Protein AF-A0A5K0WAB4-F1 (afdb_monomer)

pLDDT: mean 80.91, std 17.09, range [36.56, 95.12]

Nearest PDB structures (foldseek):
  1cnt-assembly2_3  TM=6.690E-01  e=6.368E+00  Homo sapiens

Mean predicted aligned error: 9.85 Å

Organism: NCBI:txid210225

Radius of gyration: 16.46 Å; Cα contacts (8 Å, |Δi|>4): 38; chains: 1; bounding box: 35×26×42 Å

Foldseek 3Di:
DPVVVVVLVVLLVQLVVLVVQCPPPVCVVVVSPVVSVVSVVVSVVVVVVVLVVCVVVVHDPDDPPPPPDDDDD

Sequence (73 aa):
TQPSKDRSCTAAAAADLLTELNQLPQLSSLGLHKSAEALNDTLESLLDALTGRRIRTGRSIARTIRASSCHKF

Structure (mmCIF, N/CA/C/O backbone):
data_AF-A0A5K0WAB4-F1
#
_entry.id   AF-A0A5K0WAB4-F1
#
loop_
_atom_site.group_PDB
_atom_site.id
_atom_site.type_symbol
_atom_site.label_atom_id
_atom_site.label_alt_id
_atom_site.label_comp_id
_atom_site.label_asym_id
_atom_site.label_entity_id
_atom_site.label_seq_id
_atom_site.pdbx_PDB_ins_code
_atom_site.Cartn_x
_atom_site.Cartn_y
_atom_site.Cartn_z
_atom_site.occupancy
_atom_site.B_iso_or_equiv
_atom_site.auth_seq_id
_atom_site.auth_comp_id
_atom_site.auth_asym_id
_atom_site.auth_atom_id
_atom_site.pdbx_PDB_model_num
ATOM 1 N N . THR A 1 1 ? 4.652 18.626 -4.212 1.00 51.69 1 THR A N 1
ATOM 2 C CA . THR A 1 1 ? 4.767 17.152 -4.230 1.00 51.69 1 THR A CA 1
ATOM 3 C C . THR A 1 1 ? 4.156 16.611 -5.517 1.00 51.69 1 THR A C 1
ATOM 5 O O . THR A 1 1 ? 3.381 17.324 -6.143 1.00 51.69 1 THR A O 1
ATOM 8 N N . GLN A 1 2 ? 4.551 15.425 -6.001 1.00 61.19 2 GLN A N 1
ATOM 9 C CA . GLN A 1 2 ? 3.877 14.813 -7.159 1.00 61.19 2 GLN A CA 1
ATOM 10 C C . GLN A 1 2 ? 2.633 14.061 -6.656 1.00 61.19 2 GLN A C 1
ATOM 12 O O . GLN A 1 2 ? 2.809 13.136 -5.865 1.00 61.19 2 GLN A O 1
ATOM 17 N N . PRO A 1 3 ? 1.414 14.374 -7.136 1.00 65.81 3 PRO A N 1
ATOM 18 C CA . PRO A 1 3 ? 0.171 13.812 -6.596 1.00 65.81 3 PRO A CA 1
ATOM 19 C C . PRO A 1 3 ? 0.105 12.279 -6.584 1.00 65.81 3 PRO A C 1
ATOM 21 O O . PRO A 1 3 ? -0.521 11.693 -5.708 1.00 65.81 3 PRO A O 1
ATOM 24 N N . SER A 1 4 ? 0.762 11.605 -7.536 1.00 62.69 4 SER A N 1
ATOM 25 C CA . SER A 1 4 ? 0.833 10.138 -7.552 1.00 62.69 4 SER A CA 1
ATOM 26 C C . SER A 1 4 ? 1.635 9.575 -6.379 1.00 62.69 4 SER A C 1
ATOM 28 O O . SER A 1 4 ? 1.283 8.533 -5.843 1.00 62.69 4 SER A O 1
ATOM 30 N N . LYS A 1 5 ? 2.692 10.278 -5.963 1.00 71.06 5 LYS A N 1
ATOM 31 C CA . LYS A 1 5 ? 3.548 9.888 -4.843 1.00 71.06 5 LYS A CA 1
ATOM 32 C C . LYS A 1 5 ? 2.837 10.098 -3.510 1.00 71.06 5 LYS A C 1
ATOM 34 O O . LYS A 1 5 ? 2.943 9.247 -2.637 1.00 71.06 5 LYS A O 1
ATOM 39 N N . ASP A 1 6 ? 2.078 11.186 -3.399 1.00 80.38 6 ASP A N 1
ATOM 40 C CA . ASP A 1 6 ? 1.282 11.475 -2.206 1.00 80.38 6 ASP A CA 1
ATOM 41 C C . ASP A 1 6 ? 0.204 10.403 -2.011 1.00 80.38 6 ASP A C 1
ATOM 43 O O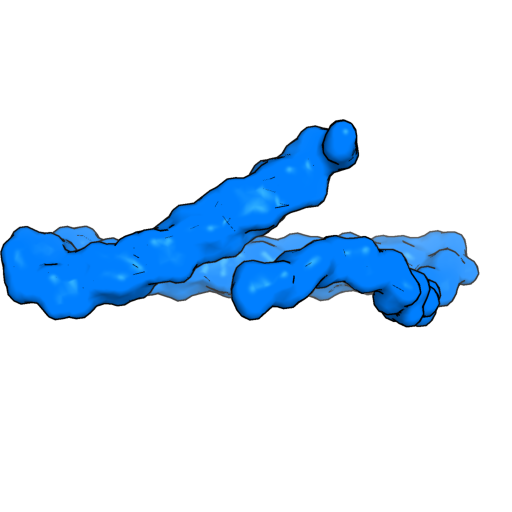 . ASP A 1 6 ? 0.078 9.867 -0.919 1.00 80.38 6 ASP A O 1
ATOM 47 N N . ARG A 1 7 ? -0.479 9.981 -3.087 1.00 76.62 7 ARG A N 1
ATOM 48 C CA . ARG A 1 7 ? -1.465 8.886 -3.035 1.00 76.62 7 ARG A CA 1
ATOM 49 C C . ARG A 1 7 ? -0.858 7.546 -2.616 1.00 76.62 7 ARG A C 1
ATOM 51 O O . ARG A 1 7 ? -1.448 6.871 -1.781 1.00 76.62 7 ARG A O 1
ATOM 58 N N . SER A 1 8 ? 0.303 7.163 -3.156 1.00 83.38 8 SER A N 1
ATOM 59 C CA . SER A 1 8 ? 0.985 5.927 -2.738 1.00 83.38 8 SER A CA 1
ATOM 60 C C . SER A 1 8 ? 1.450 5.988 -1.279 1.00 83.38 8 SER A C 1
ATOM 62 O O . SER A 1 8 ? 1.322 4.996 -0.572 1.00 83.38 8 SER A O 1
ATOM 64 N N . CYS A 1 9 ? 1.926 7.145 -0.800 1.00 85.75 9 CYS A N 1
ATOM 65 C CA . CYS A 1 9 ? 2.255 7.342 0.617 1.00 85.75 9 CYS A CA 1
ATOM 66 C C . CYS A 1 9 ? 1.016 7.278 1.518 1.00 85.75 9 CYS A C 1
ATOM 68 O O . CYS A 1 9 ? 1.074 6.657 2.572 1.00 85.75 9 CYS A O 1
ATOM 70 N N . THR A 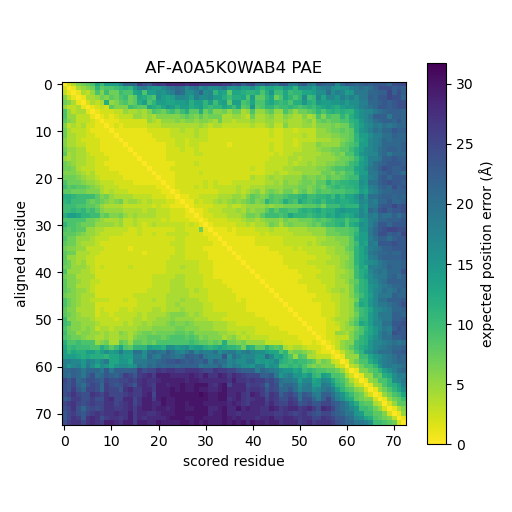1 10 ? -0.104 7.883 1.112 1.00 91.62 10 THR A N 1
ATOM 71 C CA . THR A 1 10 ? -1.368 7.796 1.856 1.00 91.62 10 THR A CA 1
ATOM 72 C C . THR A 1 10 ? -1.890 6.363 1.905 1.00 91.62 10 THR A C 1
ATOM 74 O O . THR A 1 10 ? -2.342 5.928 2.956 1.00 91.62 10 THR A O 1
ATOM 77 N N . ALA A 1 11 ? -1.807 5.616 0.801 1.00 90.81 11 ALA A N 1
ATOM 78 C CA . ALA A 1 11 ? -2.215 4.214 0.761 1.00 90.81 11 ALA A CA 1
ATOM 79 C C . ALA A 1 11 ? -1.330 3.325 1.650 1.00 90.81 11 ALA A C 1
ATOM 81 O O . ALA A 1 11 ? -1.864 2.494 2.376 1.00 90.81 11 ALA A O 1
ATOM 82 N N . ALA A 1 12 ? -0.01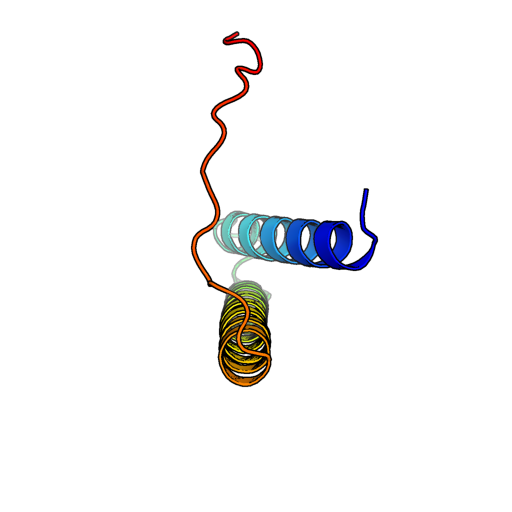0 3.544 1.649 1.00 90.44 12 ALA A N 1
ATOM 83 C CA . ALA A 1 12 ? 0.911 2.835 2.539 1.00 90.44 12 ALA A CA 1
ATOM 84 C C . ALA A 1 12 ? 0.597 3.127 4.016 1.00 90.44 12 ALA A C 1
ATOM 86 O O . ALA A 1 12 ? 0.381 2.206 4.793 1.00 90.44 12 ALA A O 1
ATOM 87 N N . ALA A 1 13 ? 0.440 4.406 4.377 1.00 93.75 13 ALA A N 1
ATOM 88 C CA . ALA A 1 13 ? 0.061 4.793 5.735 1.00 93.75 13 ALA A CA 1
ATOM 89 C C . ALA A 1 13 ? -1.304 4.213 6.157 1.00 93.75 13 ALA A C 1
ATOM 91 O O . ALA A 1 13 ? -1.496 3.854 7.315 1.00 93.75 13 ALA A O 1
ATOM 92 N N . ALA A 1 14 ? -2.260 4.097 5.229 1.00 94.25 14 ALA A N 1
ATOM 93 C CA . ALA A 1 14 ? -3.546 3.463 5.501 1.00 94.25 14 ALA A CA 1
ATOM 94 C C . ALA A 1 14 ? -3.414 1.950 5.755 1.00 94.25 14 ALA A C 1
ATOM 96 O O . ALA A 1 14 ? -4.091 1.436 6.642 1.00 94.25 14 ALA A O 1
ATOM 97 N N . ALA A 1 15 ? -2.552 1.244 5.014 1.00 92.88 15 ALA A N 1
ATOM 98 C CA . ALA A 1 15 ? -2.292 -0.181 5.230 1.00 92.88 15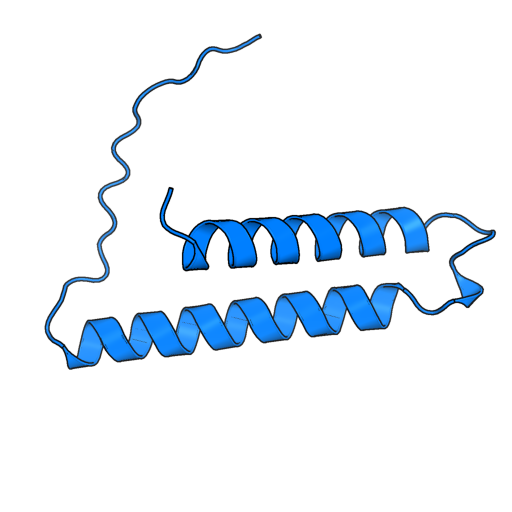 ALA A CA 1
ATOM 99 C C . ALA A 1 15 ? -1.675 -0.445 6.617 1.00 92.88 15 ALA A C 1
ATOM 101 O O . ALA A 1 15 ? -2.117 -1.355 7.327 1.00 92.88 15 ALA A O 1
ATOM 102 N N . ASP A 1 16 ? -0.729 0.399 7.036 1.00 90.75 16 ASP A N 1
ATOM 103 C CA . ASP A 1 16 ? -0.117 0.334 8.369 1.00 90.75 16 ASP A CA 1
ATOM 104 C C . ASP A 1 16 ? -1.170 0.557 9.468 1.00 90.75 16 ASP A C 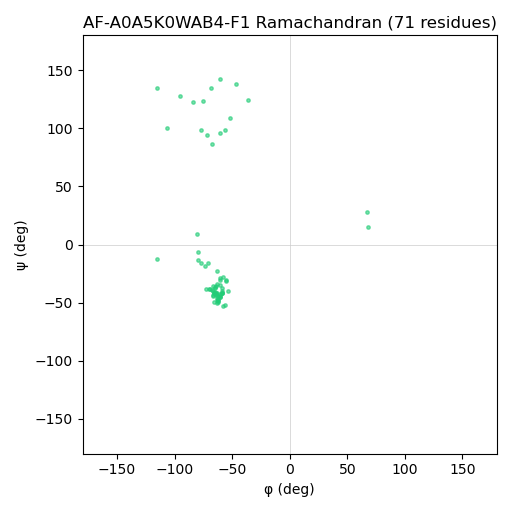1
ATOM 106 O O . ASP A 1 16 ? -1.335 -0.281 10.357 1.00 90.75 16 ASP A O 1
ATOM 110 N N . LEU A 1 17 ? -1.982 1.617 9.350 1.00 95.12 17 LEU A N 1
ATOM 111 C CA . LEU A 1 17 ? -3.062 1.910 10.301 1.00 95.12 17 LEU A CA 1
ATOM 112 C C . LEU A 1 17 ? -4.090 0.775 10.397 1.00 95.12 17 LEU A C 1
ATOM 114 O O . LEU A 1 17 ? -4.535 0.434 11.489 1.00 95.12 17 LEU A O 1
ATOM 118 N N . LEU A 1 18 ? -4.482 0.166 9.276 1.00 93.69 18 LEU A N 1
ATOM 119 C CA . LEU A 1 18 ? -5.418 -0.964 9.276 1.00 93.69 18 LEU A CA 1
ATOM 120 C C . LEU A 1 18 ? -4.839 -2.189 9.993 1.00 93.69 18 LEU A C 1
ATOM 122 O O . LEU A 1 18 ? -5.576 -2.903 10.677 1.00 93.69 18 LEU A O 1
ATOM 126 N N . THR A 1 19 ? -3.530 -2.408 9.872 1.00 91.06 19 THR A N 1
ATOM 127 C CA . THR A 1 19 ? -2.819 -3.481 10.575 1.00 91.06 19 THR A CA 1
ATOM 128 C C . THR A 1 19 ? -2.809 -3.237 12.081 1.00 91.06 19 THR A C 1
ATOM 130 O O . THR A 1 19 ? -3.113 -4.154 12.845 1.00 91.06 19 THR A O 1
ATOM 133 N N . GLU A 1 20 ? -2.535 -2.005 12.515 1.00 93.44 20 GLU A N 1
ATOM 134 C CA . GLU A 1 20 ? -2.589 -1.609 13.928 1.00 93.44 20 GLU A CA 1
ATOM 135 C C . GLU A 1 20 ? -4.007 -1.745 14.501 1.00 93.44 20 GLU A C 1
ATOM 137 O O . GLU A 1 20 ? -4.204 -2.358 15.551 1.00 93.44 20 GLU A O 1
ATOM 142 N N . LEU A 1 21 ? -5.024 -1.251 13.788 1.00 94.06 21 LEU A N 1
ATOM 143 C CA . LEU A 1 21 ? -6.419 -1.338 14.228 1.00 94.06 21 LEU A CA 1
ATOM 144 C C . LEU A 1 21 ? -6.904 -2.785 14.336 1.00 94.06 21 LEU A C 1
ATOM 146 O O . LEU A 1 21 ? -7.677 -3.097 15.238 1.00 94.06 21 LEU A O 1
ATOM 150 N N . ASN A 1 22 ? -6.435 -3.684 13.469 1.00 92.00 22 ASN A N 1
ATOM 151 C CA . ASN A 1 22 ? -6.783 -5.103 13.538 1.00 92.00 22 ASN A CA 1
ATOM 152 C C . ASN A 1 22 ? -6.303 -5.778 14.839 1.00 92.00 22 ASN A C 1
ATOM 154 O O . ASN A 1 22 ? -6.869 -6.793 15.240 1.00 92.00 22 ASN A O 1
ATOM 158 N N . GLN A 1 23 ? -5.282 -5.232 15.510 1.00 90.81 23 GLN A N 1
ATOM 159 C CA . GLN A 1 23 ? -4.789 -5.745 16.795 1.00 90.81 23 GLN A CA 1
ATOM 160 C C . GLN A 1 23 ? -5.697 -5.358 17.970 1.00 90.81 23 GLN A C 1
ATOM 162 O O . GLN A 1 23 ? -5.609 -5.958 19.042 1.00 90.81 23 GLN A O 1
ATOM 167 N N . LEU A 1 24 ? -6.593 -4.383 17.785 1.00 94.06 24 LEU A N 1
ATOM 168 C CA . LEU A 1 24 ? -7.549 -3.988 18.811 1.00 94.06 24 LEU A CA 1
ATOM 169 C C . LEU A 1 24 ? -8.673 -5.035 18.898 1.00 94.06 24 LEU A C 1
ATOM 171 O O . LEU A 1 24 ? -9.372 -5.256 17.907 1.00 94.06 24 LEU A O 1
ATOM 175 N N . PRO A 1 25 ? -8.927 -5.642 20.075 1.00 88.50 25 PRO A N 1
ATOM 176 C CA . PRO A 1 25 ? -9.916 -6.717 20.224 1.00 88.50 25 PRO A CA 1
ATOM 177 C C . PRO A 1 25 ? -11.326 -6.348 19.745 1.00 88.50 25 PRO A C 1
ATOM 179 O O . PRO A 1 25 ? -12.052 -7.196 19.241 1.00 88.50 25 PRO A O 1
ATOM 182 N N . GLN A 1 26 ? -11.703 -5.074 19.871 1.00 92.19 26 GLN A N 1
ATOM 183 C CA . GLN A 1 26 ? -12.991 -4.546 19.410 1.00 92.19 26 GLN A CA 1
ATOM 184 C C . GLN A 1 26 ? -13.115 -4.385 17.886 1.00 92.19 26 GLN A C 1
ATOM 186 O O . GLN A 1 26 ? -14.230 -4.272 17.384 1.00 92.19 26 GLN A O 1
ATOM 191 N N . LEU A 1 27 ? -12.000 -4.360 17.152 1.00 88.81 27 LEU A N 1
ATOM 192 C CA . LEU A 1 27 ? -11.972 -4.145 15.701 1.00 88.81 27 LEU A CA 1
ATOM 193 C C . LEU A 1 27 ? -11.459 -5.367 14.927 1.00 88.81 27 LEU A C 1
ATOM 195 O O . LEU A 1 27 ? -11.638 -5.435 13.713 1.00 88.81 27 LEU A O 1
ATOM 199 N N . SER A 1 28 ? -10.867 -6.351 15.604 1.00 85.25 28 SER A N 1
ATOM 200 C CA . SER A 1 28 ? -10.319 -7.566 14.985 1.00 85.25 28 SER A CA 1
ATOM 201 C C . SER A 1 28 ? -11.376 -8.401 14.247 1.00 85.25 28 SER A C 1
ATOM 203 O O . SER A 1 28 ? -11.076 -9.036 13.236 1.00 85.25 28 SER A O 1
ATOM 205 N N . SER A 1 29 ? -12.639 -8.347 14.683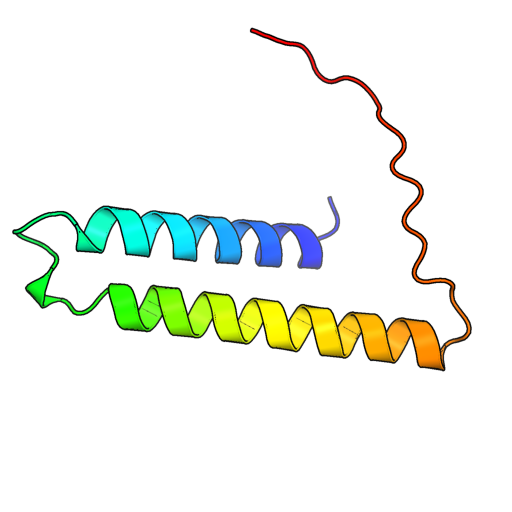 1.00 90.50 29 SER A N 1
ATOM 206 C CA . SER A 1 29 ? -13.769 -9.016 14.022 1.00 90.50 29 SER A CA 1
ATOM 207 C C . SER A 1 29 ? -14.177 -8.373 12.692 1.00 90.50 29 SER A C 1
ATOM 209 O O . SER A 1 29 ? -14.863 -9.009 11.893 1.00 90.50 29 SER A O 1
ATOM 211 N N . LEU A 1 30 ? -13.737 -7.138 12.420 1.00 90.31 30 LEU A N 1
ATOM 212 C CA . LEU A 1 30 ? -14.059 -6.403 11.193 1.00 90.31 30 LEU A CA 1
ATOM 213 C C . LEU A 1 30 ? -13.204 -6.839 9.995 1.00 90.31 30 LEU A C 1
ATOM 215 O O . LEU A 1 30 ? -13.440 -6.388 8.877 1.00 90.31 30 LEU A O 1
ATOM 219 N N . GLY A 1 31 ? -12.210 -7.709 10.207 1.00 87.69 31 GLY A N 1
ATOM 220 C CA . GLY A 1 31 ? -11.382 -8.252 9.131 1.00 87.69 31 GLY A CA 1
ATOM 221 C C . GLY A 1 31 ? -10.478 -7.217 8.454 1.00 87.69 31 GLY A C 1
ATOM 222 O O . GLY A 1 31 ? -10.136 -7.390 7.284 1.00 87.69 31 GLY A O 1
ATOM 223 N N . LEU A 1 32 ? -10.082 -6.161 9.176 1.00 91.50 32 LEU A N 1
ATOM 224 C CA . LEU A 1 32 ? -9.261 -5.055 8.659 1.00 91.50 32 LEU A CA 1
ATOM 225 C C . LEU A 1 32 ? -7.918 -5.523 8.086 1.00 91.50 32 LEU A C 1
ATOM 227 O O . LEU A 1 32 ? -7.410 -4.916 7.145 1.00 91.50 32 LEU A O 1
ATOM 231 N N . HIS A 1 33 ? -7.387 -6.638 8.592 1.00 90.56 33 HIS A N 1
ATOM 232 C CA . HIS A 1 33 ? -6.188 -7.276 8.057 1.00 90.56 33 HIS A CA 1
ATOM 233 C C . HIS A 1 33 ? -6.272 -7.565 6.549 1.00 90.56 33 HIS A C 1
ATOM 235 O O . HIS A 1 33 ? -5.310 -7.305 5.836 1.00 90.56 33 HIS A O 1
ATOM 241 N N . LYS A 1 34 ? -7.431 -8.008 6.041 1.00 93.50 34 LYS A N 1
ATOM 242 C CA . LYS A 1 34 ? -7.609 -8.307 4.607 1.00 93.50 34 LYS A CA 1
ATOM 243 C C . LYS A 1 34 ? -7.490 -7.054 3.741 1.00 93.50 34 LYS A C 1
ATOM 245 O O . LYS A 1 34 ? -6.962 -7.100 2.637 1.00 93.50 34 LYS A O 1
ATOM 250 N N . SER A 1 35 ? -7.983 -5.925 4.248 1.00 93.94 35 SER A N 1
ATOM 251 C CA . SER A 1 35 ? -7.867 -4.634 3.569 1.00 93.94 35 SER A CA 1
ATOM 252 C C . SER A 1 35 ? -6.424 -4.128 3.577 1.00 93.94 35 SER A C 1
ATOM 254 O O . SER A 1 35 ? -5.972 -3.581 2.576 1.00 93.94 35 SER A O 1
ATOM 256 N N . ALA A 1 36 ? -5.695 -4.328 4.681 1.00 92.75 36 ALA A N 1
ATOM 257 C CA . ALA A 1 36 ? -4.273 -3.999 4.761 1.00 92.75 36 ALA A CA 1
ATOM 258 C C . ALA A 1 36 ? -3.437 -4.836 3.776 1.00 92.75 36 ALA A C 1
ATOM 260 O O . ALA A 1 36 ? -2.626 -4.279 3.040 1.00 92.75 36 ALA A O 1
ATOM 261 N N . GLU A 1 37 ? -3.686 -6.147 3.716 1.00 94.19 37 GLU A N 1
ATOM 262 C CA . GLU A 1 37 ? -3.050 -7.078 2.774 1.00 94.19 37 GLU A CA 1
ATOM 263 C C . GLU A 1 37 ? -3.305 -6.655 1.321 1.00 94.19 37 GLU A C 1
ATOM 265 O O . GLU A 1 37 ? -2.363 -6.391 0.579 1.00 94.19 37 GLU A O 1
ATOM 270 N N . ALA A 1 38 ? -4.571 -6.437 0.950 1.00 95.06 38 ALA A N 1
ATOM 271 C CA . ALA A 1 38 ? -4.928 -6.012 -0.402 1.00 95.06 38 ALA A CA 1
ATOM 272 C C . ALA A 1 38 ? -4.269 -4.680 -0.812 1.00 95.06 38 ALA A C 1
ATOM 274 O O . ALA A 1 38 ? -3.886 -4.503 -1.974 1.00 95.06 38 ALA A O 1
ATOM 275 N N . LEU A 1 39 ? -4.132 -3.725 0.117 1.00 93.00 39 LEU A N 1
ATOM 276 C CA . LEU A 1 39 ? -3.435 -2.464 -0.149 1.00 93.00 39 LEU A CA 1
ATOM 277 C C . LEU A 1 39 ? -1.937 -2.679 -0.384 1.00 93.00 39 LEU A C 1
ATOM 279 O O . LEU A 1 39 ? -1.395 -2.090 -1.322 1.00 93.00 39 LEU A O 1
ATOM 283 N N . ASN A 1 40 ? -1.286 -3.521 0.418 1.00 92.69 40 ASN A N 1
ATOM 284 C CA . ASN A 1 40 ? 0.131 -3.842 0.252 1.00 92.69 40 ASN A CA 1
ATOM 285 C C . ASN A 1 40 ? 0.404 -4.548 -1.081 1.00 92.69 40 ASN A C 1
ATOM 287 O O . ASN A 1 40 ? 1.256 -4.079 -1.837 1.00 92.69 40 ASN A O 1
ATOM 291 N N . ASP A 1 41 ? -0.385 -5.565 -1.431 1.00 94.38 41 ASP A N 1
ATOM 292 C CA . ASP A 1 41 ? -0.267 -6.281 -2.710 1.00 94.38 41 ASP A CA 1
ATOM 293 C C . ASP A 1 41 ? -0.435 -5.331 -3.904 1.00 94.38 41 ASP A C 1
ATOM 295 O O . ASP A 1 41 ? 0.305 -5.372 -4.893 1.00 94.38 41 ASP A O 1
ATOM 299 N N . THR A 1 42 ? -1.402 -4.414 -3.808 1.00 94.19 42 THR A N 1
ATOM 300 C CA . THR A 1 42 ? -1.647 -3.414 -4.854 1.00 94.19 42 THR A CA 1
ATOM 301 C C . THR A 1 42 ? -0.468 -2.449 -4.992 1.00 94.19 42 THR A C 1
ATOM 303 O O . THR A 1 42 ? -0.098 -2.075 -6.109 1.00 94.19 42 THR A O 1
ATOM 306 N N . LEU A 1 43 ? 0.129 -2.022 -3.875 1.00 92.31 43 LEU A N 1
ATOM 307 C CA . LEU A 1 43 ? 1.294 -1.138 -3.875 1.00 92.31 43 LEU A CA 1
ATOM 308 C C . LEU A 1 43 ? 2.534 -1.825 -4.453 1.00 92.31 43 LEU A C 1
ATOM 310 O O . LEU A 1 43 ? 3.257 -1.190 -5.226 1.00 92.31 43 LEU A O 1
ATOM 314 N N . GLU A 1 44 ? 2.751 -3.101 -4.136 1.00 91.81 44 GLU A N 1
ATOM 315 C CA . GLU A 1 44 ? 3.834 -3.912 -4.695 1.00 91.81 44 GLU A CA 1
ATOM 316 C C . GLU A 1 44 ? 3.665 -4.089 -6.208 1.00 91.81 44 GLU A C 1
ATOM 318 O O . GLU A 1 44 ? 4.553 -3.720 -6.980 1.00 91.81 44 GLU A O 1
ATOM 323 N N . SER A 1 45 ? 2.479 -4.507 -6.660 1.00 93.56 45 SER A N 1
ATOM 324 C CA . SER A 1 45 ? 2.182 -4.647 -8.090 1.00 93.56 45 SER A CA 1
ATOM 325 C C . SER A 1 45 ? 2.348 -3.325 -8.854 1.00 93.56 45 SER A C 1
ATOM 327 O O . SER A 1 45 ? 2.898 -3.291 -9.962 1.00 93.56 45 SER A O 1
ATOM 329 N N . LEU A 1 46 ? 1.930 -2.201 -8.260 1.00 92.19 46 LEU A N 1
ATOM 330 C CA . LEU A 1 46 ? 2.136 -0.878 -8.846 1.00 92.19 46 LEU A CA 1
ATOM 331 C C . LEU A 1 46 ? 3.627 -0.531 -8.944 1.00 92.19 46 LEU A C 1
ATOM 333 O O . LEU A 1 46 ? 4.065 0.001 -9.971 1.00 92.19 46 LEU A O 1
ATOM 337 N N . LEU A 1 47 ? 4.409 -0.810 -7.899 1.00 90.50 47 LEU A N 1
ATOM 338 C CA . LEU A 1 47 ? 5.850 -0.576 -7.893 1.00 90.50 47 LEU A CA 1
ATOM 339 C C . LEU A 1 47 ? 6.540 -1.392 -8.990 1.00 90.50 47 LEU A C 1
ATOM 341 O O . LEU A 1 47 ? 7.341 -0.829 -9.745 1.00 90.50 47 LEU A O 1
ATOM 345 N N . ASP A 1 48 ? 6.180 -2.662 -9.140 1.00 90.31 48 ASP A N 1
ATOM 346 C CA . ASP A 1 48 ? 6.695 -3.547 -10.183 1.00 90.31 48 ASP A CA 1
ATOM 347 C C . ASP A 1 48 ? 6.337 -3.050 -11.580 1.00 90.31 48 ASP A C 1
ATOM 349 O O . ASP A 1 48 ? 7.208 -2.913 -12.447 1.00 90.31 48 ASP A O 1
ATOM 353 N N . ALA A 1 49 ? 5.076 -2.678 -11.807 1.00 92.25 49 ALA A N 1
ATOM 354 C CA . ALA A 1 49 ? 4.625 -2.154 -13.090 1.00 92.25 49 ALA A CA 1
ATOM 355 C C . ALA A 1 49 ? 5.364 -0.860 -13.473 1.00 92.25 49 ALA A C 1
ATOM 357 O O . ALA A 1 49 ? 5.790 -0.687 -14.624 1.00 92.25 49 ALA A O 1
ATOM 358 N N . LEU A 1 50 ? 5.553 0.055 -12.516 1.00 89.75 50 LEU A N 1
ATOM 359 C CA . LEU A 1 50 ? 6.275 1.313 -12.722 1.00 89.75 50 LEU A CA 1
ATOM 360 C C . LEU A 1 50 ? 7.774 1.088 -12.943 1.00 89.75 50 LEU A C 1
ATOM 362 O O . LEU A 1 50 ? 8.376 1.759 -13.790 1.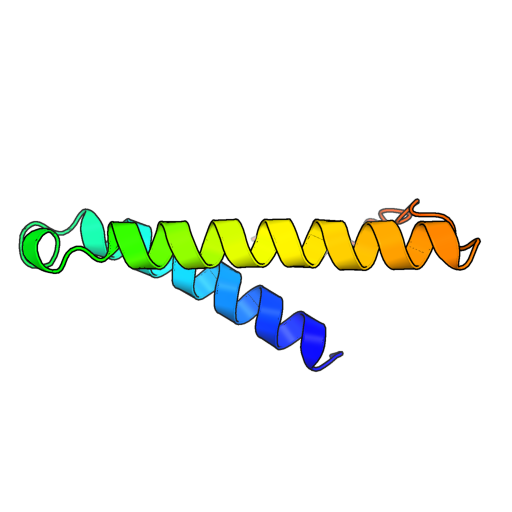00 89.75 50 LEU A O 1
ATOM 366 N N . THR A 1 51 ? 8.366 0.135 -12.228 1.00 88.62 51 THR A N 1
ATOM 367 C CA . THR A 1 51 ? 9.770 -0.264 -12.378 1.00 88.62 51 THR A CA 1
ATOM 368 C C . THR A 1 51 ? 10.002 -0.895 -13.746 1.00 88.62 51 THR A C 1
ATOM 370 O O . THR A 1 51 ? 10.861 -0.431 -14.501 1.00 88.62 51 THR A O 1
ATOM 373 N N . GLY A 1 52 ? 9.163 -1.856 -14.136 1.00 89.50 52 GLY A N 1
ATOM 374 C CA . GLY A 1 52 ? 9.184 -2.476 -15.458 1.00 89.50 52 GLY A CA 1
ATOM 375 C C . GLY A 1 52 ? 8.989 -1.457 -16.580 1.00 89.50 52 GLY A C 1
ATOM 376 O O . GLY A 1 52 ? 9.704 -1.483 -17.584 1.00 89.50 52 GLY A O 1
ATOM 377 N N . ARG A 1 53 ? 8.077 -0.492 -16.405 1.00 89.56 53 ARG A N 1
ATOM 378 C CA . ARG A 1 53 ? 7.910 0.619 -17.352 1.00 89.56 53 ARG A CA 1
ATOM 379 C C . ARG A 1 53 ? 9.187 1.451 -17.476 1.00 89.56 53 ARG A C 1
ATOM 381 O O . ARG A 1 53 ? 9.572 1.768 -18.599 1.00 89.56 53 ARG A O 1
ATOM 388 N N . ARG A 1 54 ? 9.846 1.798 -16.365 1.00 86.69 54 ARG A N 1
ATOM 389 C CA . ARG A 1 54 ? 11.103 2.565 -16.395 1.00 86.69 54 ARG A CA 1
ATOM 390 C C . ARG A 1 54 ? 12.212 1.836 -17.147 1.00 86.69 54 ARG A C 1
ATOM 392 O O . ARG A 1 54 ? 12.833 2.466 -18.005 1.00 86.69 54 ARG A O 1
ATOM 399 N N . ILE A 1 55 ? 12.386 0.536 -16.890 1.00 86.44 55 ILE A N 1
ATOM 400 C CA . ILE A 1 55 ? 13.356 -0.315 -17.599 1.00 86.44 55 ILE A CA 1
ATOM 401 C C . ILE A 1 55 ? 13.105 -0.267 -19.107 1.00 86.44 55 ILE A C 1
ATOM 403 O O . ILE A 1 55 ? 14.017 0.050 -19.865 1.00 86.44 55 ILE A O 1
ATOM 407 N N . ARG A 1 56 ? 11.860 -0.508 -19.548 1.00 88.94 56 ARG A N 1
ATOM 408 C CA . ARG A 1 56 ? 11.505 -0.495 -20.981 1.00 88.94 56 ARG A CA 1
ATOM 409 C C . ARG A 1 56 ? 11.751 0.855 -21.651 1.00 88.94 56 ARG A C 1
ATOM 411 O O . ARG A 1 56 ? 12.068 0.898 -22.831 1.00 88.94 56 ARG A O 1
ATOM 418 N N . THR A 1 57 ? 11.637 1.954 -20.907 1.00 88.19 57 THR A N 1
ATOM 419 C CA . THR A 1 57 ? 11.960 3.300 -21.411 1.00 88.19 57 THR A CA 1
ATOM 420 C C . THR A 1 57 ? 13.459 3.632 -21.396 1.00 88.19 57 THR A C 1
ATOM 422 O O . THR A 1 57 ? 13.816 4.789 -21.601 1.00 88.19 57 THR A O 1
ATOM 425 N N . GLY A 1 58 ? 14.339 2.661 -21.119 1.00 82.12 58 GLY A N 1
ATOM 426 C CA . GLY A 1 58 ? 15.795 2.850 -21.109 1.00 82.12 58 GLY A CA 1
ATOM 427 C C . GLY A 1 58 ? 16.297 3.745 -19.973 1.00 82.12 58 GLY A C 1
ATOM 428 O O . GLY A 1 58 ? 17.422 4.237 -20.012 1.00 82.12 58 GLY A O 1
ATOM 429 N N . ARG A 1 59 ? 15.462 3.997 -18.956 1.00 74.94 59 ARG A N 1
ATOM 430 C CA . ARG A 1 59 ? 15.786 4.877 -17.830 1.00 74.94 59 ARG A CA 1
ATOM 431 C C . ARG A 1 59 ? 16.321 4.029 -16.682 1.00 74.94 59 ARG A C 1
ATOM 433 O O . ARG A 1 59 ? 15.658 3.077 -16.274 1.00 74.94 59 ARG A O 1
ATOM 440 N N . SER A 1 60 ? 17.492 4.373 -16.143 1.00 73.00 60 SER A N 1
ATOM 441 C CA . SER A 1 60 ? 18.071 3.604 -15.037 1.00 73.00 60 SER A CA 1
ATOM 442 C C . SER A 1 60 ? 17.146 3.608 -13.809 1.00 73.00 60 SER A C 1
ATOM 444 O O . SER A 1 60 ? 16.480 4.602 -13.498 1.00 73.00 60 SER A O 1
ATOM 446 N N . ILE A 1 61 ? 17.085 2.469 -13.115 1.00 70.06 61 ILE A N 1
ATOM 447 C CA . ILE A 1 61 ? 16.314 2.306 -11.870 1.00 70.06 61 ILE A CA 1
ATOM 448 C C . ILE A 1 61 ? 17.083 2.887 -10.673 1.00 70.06 61 ILE A C 1
ATOM 450 O O . ILE A 1 61 ? 16.497 3.107 -9.615 1.00 70.06 61 ILE A O 1
ATOM 454 N N . ALA A 1 62 ? 18.378 3.185 -10.842 1.00 64.38 62 ALA A N 1
ATOM 455 C CA . ALA A 1 62 ? 19.249 3.697 -9.794 1.00 64.38 62 ALA A CA 1
ATOM 456 C C . ALA A 1 62 ? 18.725 5.034 -9.253 1.00 64.38 62 ALA A C 1
ATOM 458 O O . ALA A 1 62 ? 18.974 6.118 -9.783 1.00 64.38 62 ALA A O 1
ATOM 459 N N . ARG A 1 63 ? 17.983 4.954 -8.152 1.00 60.06 63 ARG A N 1
ATOM 460 C CA . ARG A 1 63 ? 17.650 6.099 -7.325 1.00 60.06 63 ARG A CA 1
ATOM 461 C C . ARG A 1 63 ? 18.910 6.394 -6.522 1.00 60.06 63 ARG A C 1
ATOM 463 O O . ARG A 1 63 ? 19.160 5.730 -5.523 1.00 60.06 63 ARG A O 1
ATOM 470 N N . THR A 1 64 ? 19.722 7.359 -6.953 1.00 46.09 64 THR A N 1
ATOM 471 C CA . THR A 1 64 ? 20.744 7.944 -6.078 1.00 46.09 64 THR A CA 1
ATOM 472 C C . THR A 1 64 ? 20.033 8.371 -4.797 1.00 46.09 64 THR A C 1
ATOM 474 O O . THR A 1 64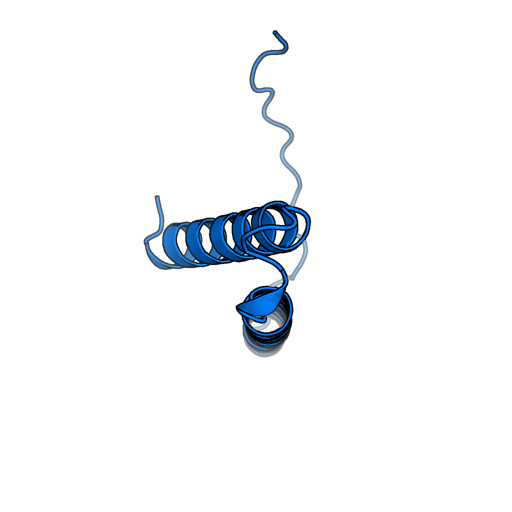 ? 19.227 9.306 -4.812 1.00 46.09 64 THR A O 1
ATOM 477 N N . ILE A 1 65 ? 20.274 7.654 -3.699 1.00 51.78 65 ILE A N 1
ATOM 478 C CA . ILE A 1 65 ? 19.892 8.092 -2.362 1.00 51.78 65 ILE A CA 1
ATOM 479 C C . ILE A 1 65 ? 20.779 9.303 -2.087 1.00 51.78 65 ILE A C 1
ATOM 481 O O . ILE A 1 65 ? 21.877 9.181 -1.558 1.00 51.78 65 ILE A O 1
ATOM 485 N N . ARG A 1 66 ? 20.340 10.493 -2.508 1.00 50.44 66 ARG A N 1
ATOM 486 C CA . ARG A 1 66 ? 20.864 11.718 -1.919 1.00 50.44 66 ARG A CA 1
ATOM 487 C C . ARG A 1 66 ? 20.257 11.775 -0.526 1.00 50.44 66 ARG A C 1
ATOM 489 O O . ARG A 1 66 ? 19.104 12.165 -0.357 1.00 50.44 66 ARG A O 1
ATOM 496 N N . ALA A 1 67 ? 21.020 11.270 0.437 1.00 51.94 67 ALA A N 1
ATOM 497 C CA . ALA A 1 67 ? 20.856 11.612 1.831 1.00 51.94 67 ALA A CA 1
ATOM 498 C C . ALA A 1 67 ? 20.964 13.138 1.930 1.00 51.94 67 ALA A C 1
ATOM 500 O O . ALA A 1 67 ? 22.053 13.701 1.886 1.00 51.94 67 ALA A O 1
ATOM 501 N N . SER A 1 68 ? 19.820 13.805 1.990 1.00 42.91 68 SER A N 1
ATOM 502 C CA . SER A 1 68 ? 19.734 15.171 2.476 1.00 42.91 68 SER A CA 1
ATOM 503 C C . SER A 1 68 ? 19.091 15.065 3.848 1.00 42.91 68 SER A C 1
ATOM 505 O O . SER A 1 68 ? 17.887 14.837 3.946 1.00 42.91 68 SER A O 1
ATOM 507 N N . SER A 1 69 ? 19.932 15.125 4.880 1.00 53.75 69 SER A N 1
ATOM 508 C CA . SER A 1 69 ? 19.573 15.156 6.296 1.00 53.75 69 SER A CA 1
ATOM 509 C C . SER A 1 69 ? 18.298 15.957 6.563 1.00 53.75 69 SER A C 1
ATOM 511 O O . SER A 1 69 ? 18.236 17.144 6.252 1.00 53.75 69 SER A O 1
ATOM 513 N N . CYS A 1 70 ? 17.319 15.328 7.213 1.00 36.56 70 CYS A N 1
ATOM 514 C CA . CYS A 1 70 ? 16.297 16.027 7.982 1.00 36.56 70 CYS A CA 1
ATOM 515 C C . CYS A 1 70 ? 16.481 15.629 9.452 1.00 36.56 70 CYS A C 1
ATOM 517 O O . CYS A 1 70 ? 16.789 14.476 9.746 1.00 36.56 70 CYS A O 1
ATOM 519 N N . HIS A 1 71 ? 16.427 16.638 10.318 1.00 43.28 71 HIS A N 1
ATOM 520 C CA . HIS A 1 71 ? 16.860 16.660 11.713 1.00 43.28 71 HIS A CA 1
ATOM 521 C C . HIS A 1 71 ? 16.397 15.462 12.554 1.00 43.28 71 HIS A C 1
ATOM 523 O O . HIS A 1 71 ? 15.240 15.053 12.497 1.00 43.28 71 HIS A O 1
ATOM 529 N N . LYS A 1 72 ? 17.320 14.964 13.386 1.00 37.50 72 LYS A N 1
ATOM 530 C CA . LYS A 1 72 ? 17.001 14.138 14.551 1.00 37.50 72 LYS A CA 1
ATOM 531 C C . LYS A 1 72 ? 16.280 15.013 15.585 1.00 37.50 72 LYS A C 1
ATOM 533 O O . LYS A 1 72 ? 16.728 16.136 15.821 1.00 37.50 72 LYS A O 1
ATOM 538 N N . PHE A 1 73 ? 15.193 14.487 16.148 1.00 40.88 73 PHE A N 1
ATOM 539 C CA . PHE A 1 73 ? 14.721 14.869 17.479 1.00 40.88 73 PHE A CA 1
ATOM 540 C C . PHE A 1 73 ? 15.742 14.430 18.533 1.00 40.88 73 PHE A C 1
ATOM 542 O O . PHE A 1 73 ? 16.418 13.399 18.288 1.00 40.88 73 PHE A O 1
#

Secondary structure (DSSP, 8-state):
--HHHHHHHHHHHHHHHHHHHHTSTTTGGGTHHHHHHHHHHHHHHHHHHHHHHHHHTT---------------

Solvent-accessible surface area (backbone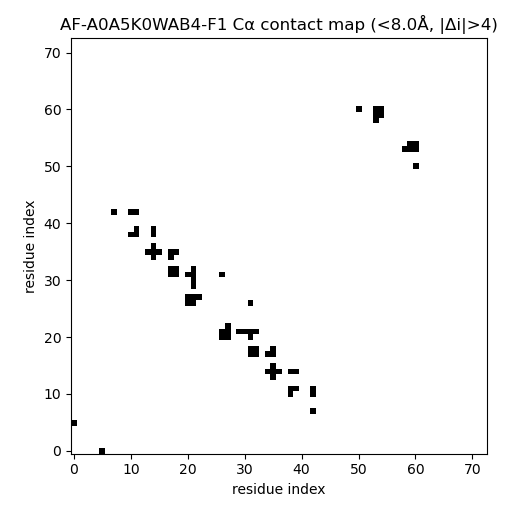 atoms only — not comparable to full-atom values): 4350 Å² total; per-residue (Å²): 133,60,70,72,58,53,51,52,50,52,48,50,55,48,25,53,51,28,46,57,47,30,71,37,82,92,39,38,85,72,49,34,48,59,58,18,49,54,44,50,55,51,52,51,54,48,49,51,52,54,49,54,51,35,52,77,70,75,41,82,83,79,70,79,80,75,83,71,88,74,85,82,130